Protein AF-U5HKS1-F1 (afdb_monomer)

Mean predicted aligned error: 2.72 Å

Radius of gyration: 15.6 Å; Cα contacts (8 Å, |Δi|>4): 127; chains: 1; bounding box: 31×35×40 Å

Solvent-accessible surface area (backbone atoms only — not comparable to full-atom values): 7162 Å² total; per-residue (Å²): 64,21,53,30,90,91,52,53,75,65,59,33,51,48,44,43,64,74,45,50,50,53,48,49,44,67,72,29,54,93,52,42,56,81,38,76,45,80,48,70,61,58,54,38,86,88,48,84,92,43,49,48,76,62,93,76,82,59,46,81,78,57,80,50,44,32,48,69,55,70,42,52,90,41,71,67,49,42,63,68,32,48,64,55,67,67,30,70,70,44,50,58,54,45,65,73,44,32,35,70,92,63,54,73,87,81,83,83,78,93,84,86,86,87,80,134

Secondary structure (DSSP, 8-state):
--B-TTS-HHHHHHHIIIIIHHHHHHHHGGGS-SEEEEEE--B-SSSTT--B--SSS-GGG---SEEEEEE-SSHHHHHHHHHHHTSHHHHHHHHHHB-GGG--------------

Nearest PDB structures (foldseek):
  3ta2-assembly1_A  TM=4.341E-01  e=7.022E+00  Archaeoglobus fulgidus DSM 4304
  2j9d-assembly4_L  TM=4.113E-01  e=9.105E+00  Methanocaldococcus jannaschii

Structure (mmCIF, N/CA/C/O backbone):
data_AF-U5HKS1-F1
#
_entry.id   AF-U5HKS1-F1
#
loop_
_atom_site.group_PDB
_atom_site.id
_atom_site.type_symbol
_atom_site.label_atom_id
_atom_site.label_alt_id
_atom_site.label_comp_id
_atom_site.label_asym_id
_atom_site.label_entity_id
_atom_site.label_seq_id
_atom_site.pdbx_PDB_ins_code
_atom_site.Cartn_x
_atom_site.Cartn_y
_atom_site.Cartn_z
_atom_site.occupancy
_atom_site.B_iso_or_equiv
_atom_site.auth_seq_id
_atom_site.auth_comp_id
_atom_site.auth_asym_id
_atom_site.auth_atom_id
_atom_site.pdbx_PDB_model_num
ATOM 1 N N . VAL A 1 1 ? 3.376 1.592 -0.410 1.00 97.31 1 VAL A N 1
ATOM 2 C CA . VAL A 1 1 ?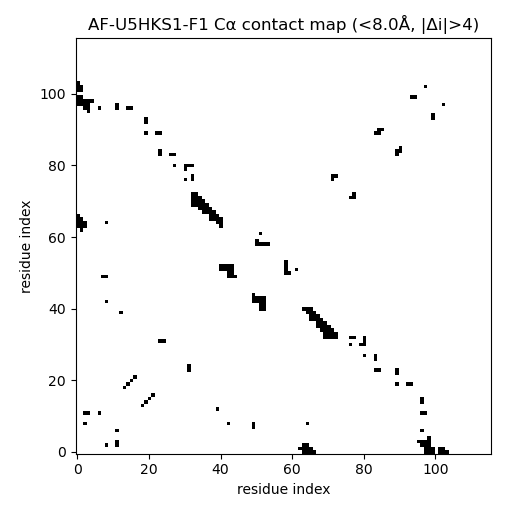 3.431 0.116 -0.388 1.00 97.31 1 VAL A CA 1
ATOM 3 C C . VAL A 1 1 ? 4.205 -0.340 -1.602 1.00 97.31 1 VAL A C 1
ATOM 5 O O . VAL A 1 1 ? 3.883 0.064 -2.716 1.00 97.31 1 VAL A O 1
ATOM 8 N N . THR A 1 2 ? 5.270 -1.095 -1.366 1.00 97.81 2 THR A N 1
ATOM 9 C CA . THR A 1 2 ? 6.148 -1.617 -2.416 1.00 97.81 2 THR A CA 1
ATOM 10 C C . THR A 1 2 ? 5.873 -3.104 -2.554 1.00 97.81 2 THR A C 1
ATOM 12 O O . THR A 1 2 ? 5.800 -3.798 -1.537 1.00 97.81 2 THR A O 1
ATOM 15 N N . ARG A 1 3 ? 5.689 -3.583 -3.785 1.00 97.56 3 ARG A N 1
ATOM 16 C CA . ARG A 1 3 ? 5.474 -5.006 -4.066 1.00 97.56 3 ARG A CA 1
ATOM 17 C C . ARG A 1 3 ? 6.725 -5.814 -3.732 1.00 97.56 3 ARG A C 1
ATOM 19 O O . ARG A 1 3 ? 7.838 -5.282 -3.759 1.00 97.56 3 ARG A O 1
ATOM 26 N N . LYS A 1 4 ? 6.570 -7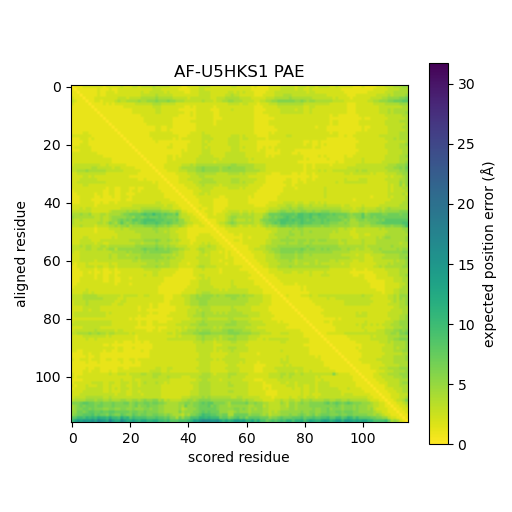.109 -3.467 1.00 97.00 4 LYS A N 1
ATOM 27 C CA . LYS A 1 4 ? 7.732 -8.006 -3.475 1.00 97.00 4 LYS A CA 1
ATOM 28 C C . LYS A 1 4 ? 8.375 -8.031 -4.871 1.00 97.00 4 LYS A C 1
ATOM 30 O O . LYS A 1 4 ? 7.657 -7.948 -5.870 1.00 97.00 4 LYS A O 1
ATOM 35 N N . PRO A 1 5 ? 9.709 -8.160 -4.964 1.00 93.56 5 PRO A N 1
ATOM 36 C CA . PRO A 1 5 ? 10.422 -8.082 -6.239 1.00 93.56 5 PRO A CA 1
ATOM 37 C C . PRO A 1 5 ? 10.027 -9.181 -7.237 1.00 93.56 5 PRO A C 1
ATOM 39 O O . PRO A 1 5 ? 10.116 -8.956 -8.440 1.00 93.56 5 PRO A O 1
ATOM 42 N N . ASP A 1 6 ? 9.564 -10.331 -6.749 1.00 94.50 6 ASP A N 1
ATOM 43 C CA . ASP A 1 6 ? 9.126 -11.489 -7.533 1.00 94.50 6 ASP A CA 1
ATOM 44 C C . ASP A 1 6 ? 7.677 -11.397 -8.044 1.00 94.50 6 ASP A C 1
ATOM 46 O O . ASP A 1 6 ? 7.268 -12.217 -8.865 1.00 94.50 6 ASP A O 1
ATOM 50 N N . LEU A 1 7 ? 6.899 -10.397 -7.615 1.00 96.94 7 LEU A N 1
ATOM 51 C CA . LEU A 1 7 ? 5.529 -10.192 -8.087 1.00 96.94 7 LEU A CA 1
ATOM 52 C C . LEU A 1 7 ? 5.453 -9.178 -9.223 1.00 96.94 7 LEU A C 1
ATOM 54 O O . LEU A 1 7 ? 6.067 -8.114 -9.159 1.00 96.94 7 LEU A O 1
ATOM 58 N N . SER A 1 8 ? 4.616 -9.453 -10.223 1.00 96.88 8 SER A N 1
ATOM 59 C CA . SER A 1 8 ? 4.225 -8.436 -11.203 1.00 96.88 8 SER A CA 1
ATOM 60 C C . SER A 1 8 ? 3.340 -7.355 -10.553 1.00 96.88 8 SER A C 1
ATOM 62 O O . SER A 1 8 ? 2.707 -7.609 -9.522 1.00 96.88 8 SER A O 1
ATOM 64 N N . PRO A 1 9 ? 3.244 -6.148 -11.145 1.00 97.31 9 PRO A N 1
ATOM 65 C CA . PRO A 1 9 ? 2.328 -5.111 -10.666 1.00 97.31 9 PRO A CA 1
ATOM 66 C C . PRO A 1 9 ? 0.864 -5.568 -10.607 1.00 97.31 9 PRO A C 1
ATOM 68 O O . PRO A 1 9 ? 0.163 -5.219 -9.660 1.00 97.31 9 PRO A O 1
ATOM 71 N N . ASP A 1 10 ? 0.419 -6.368 -11.579 1.00 97.31 10 ASP A N 1
ATOM 72 C CA . ASP A 1 10 ? -0.957 -6.875 -11.631 1.00 97.31 10 ASP A CA 1
ATOM 73 C C . ASP A 1 10 ? -1.215 -7.911 -10.532 1.00 97.31 10 ASP A C 1
ATOM 75 O O . ASP A 1 10 ? -2.234 -7.836 -9.854 1.00 97.31 10 ASP A O 1
ATOM 79 N N . ALA A 1 11 ? -0.268 -8.826 -10.285 1.00 98.06 11 ALA A N 1
ATOM 80 C CA . ALA A 1 11 ? -0.379 -9.800 -9.197 1.00 98.06 11 ALA A CA 1
ATOM 81 C C . ALA A 1 11 ? -0.385 -9.117 -7.820 1.00 98.06 11 ALA A C 1
ATOM 83 O O . ALA A 1 11 ? -1.123 -9.517 -6.925 1.00 98.06 11 ALA A O 1
ATOM 84 N N . PHE A 1 12 ? 0.409 -8.055 -7.658 1.00 98.44 12 PHE A N 1
ATOM 85 C CA . PHE A 1 12 ? 0.401 -7.225 -6.455 1.00 98.44 12 PHE A CA 1
ATOM 86 C C . PHE A 1 12 ? -0.959 -6.548 -6.222 1.00 98.44 12 PHE A C 1
ATOM 88 O O . PHE A 1 12 ? -1.480 -6.596 -5.107 1.00 98.44 12 PHE A O 1
ATOM 95 N N . GLN A 1 13 ? -1.538 -5.936 -7.262 1.00 98.38 13 GLN A N 1
ATOM 96 C CA . GLN A 1 13 ? -2.858 -5.300 -7.186 1.00 98.38 13 GLN A CA 1
ATOM 97 C C . GLN A 1 13 ? -3.952 -6.320 -6.878 1.00 98.38 13 GLN A C 1
ATOM 99 O O . GLN A 1 13 ? -4.745 -6.111 -5.962 1.00 98.38 13 GLN A O 1
ATOM 104 N N . ASP A 1 14 ? -3.962 -7.440 -7.601 1.00 98.56 14 ASP A N 1
ATOM 105 C CA . ASP A 1 14 ? -4.924 -8.520 -7.398 1.00 98.56 14 ASP A CA 1
ATOM 106 C C . ASP A 1 14 ? -4.870 -9.055 -5.963 1.00 98.56 14 ASP A C 1
ATOM 108 O O . ASP A 1 14 ? -5.901 -9.161 -5.298 1.00 98.56 14 ASP A O 1
ATOM 112 N N . TYR A 1 15 ? -3.669 -9.305 -5.434 1.00 98.75 15 TYR A N 1
ATOM 113 C CA . TYR A 1 15 ? -3.522 -9.783 -4.065 1.00 98.75 15 TYR A CA 1
ATOM 114 C C . TYR A 1 15 ? -4.031 -8.756 -3.044 1.00 98.75 15 TYR A C 1
ATOM 116 O O . TYR A 1 15 ? -4.772 -9.110 -2.121 1.00 98.75 15 TYR A O 1
ATOM 124 N N . TRP A 1 16 ? -3.699 -7.471 -3.216 1.00 98.62 16 TRP A N 1
ATOM 125 C CA . TRP A 1 16 ? -4.160 -6.433 -2.294 1.00 98.62 16 TRP A CA 1
ATOM 126 C C . TRP A 1 16 ? -5.697 -6.322 -2.293 1.00 98.62 16 TRP A C 1
ATOM 128 O O . TRP A 1 16 ? -6.313 -6.284 -1.224 1.00 98.62 16 TRP A O 1
ATOM 138 N N . GLU A 1 17 ? -6.337 -6.327 -3.464 1.00 98.69 17 GLU A N 1
ATOM 139 C CA . GLU A 1 17 ? -7.790 -6.141 -3.579 1.00 98.69 17 GLU A CA 1
ATOM 140 C C . GLU A 1 17 ? -8.597 -7.398 -3.228 1.00 98.69 17 GLU A C 1
ATOM 142 O O . GLU A 1 17 ? -9.643 -7.292 -2.585 1.00 98.69 17 GLU A O 1
ATOM 147 N N . ASN A 1 18 ? -8.117 -8.586 -3.607 1.00 98.69 18 ASN A N 1
ATOM 148 C CA . ASN A 1 18 ? -8.888 -9.827 -3.499 1.00 98.69 18 ASN A CA 1
ATOM 149 C C . ASN A 1 18 ? -8.513 -10.701 -2.292 1.00 98.69 18 ASN A C 1
ATOM 151 O O . ASN A 1 18 ? -9.257 -11.627 -1.971 1.00 98.69 18 ASN A O 1
ATOM 155 N N . HIS A 1 19 ? -7.423 -10.390 -1.580 1.00 98.56 19 HIS A N 1
ATOM 156 C CA . HIS A 1 19 ? -7.000 -11.135 -0.387 1.00 98.56 19 HIS A CA 1
ATOM 157 C C . HIS A 1 19 ? -6.838 -10.215 0.825 1.00 98.56 19 HIS A C 1
ATOM 159 O O . HIS A 1 19 ? -7.573 -10.353 1.808 1.00 98.56 19 HIS A O 1
ATOM 165 N N . HIS A 1 20 ? -5.954 -9.220 0.733 1.00 98.56 20 HIS A N 1
ATOM 166 C CA . HIS A 1 20 ? -5.579 -8.398 1.885 1.00 98.56 20 HIS A CA 1
ATOM 167 C C . HIS A 1 20 ? -6.714 -7.485 2.378 1.00 98.56 20 HIS A C 1
ATOM 169 O O . HIS A 1 20 ? -7.043 -7.462 3.565 1.00 98.56 20 HIS A O 1
ATOM 175 N N . VAL A 1 21 ? -7.383 -6.745 1.485 1.00 98.44 21 VAL A N 1
ATOM 176 C CA . VAL A 1 21 ? -8.523 -5.897 1.882 1.00 98.44 21 VAL A CA 1
ATOM 177 C C . VAL A 1 21 ? -9.685 -6.732 2.454 1.00 98.44 21 VAL A C 1
ATOM 179 O O . VAL A 1 21 ? -10.212 -6.353 3.506 1.00 98.44 21 VAL A O 1
ATOM 182 N N . PRO A 1 22 ? -10.098 -7.865 1.848 1.00 98.62 22 PRO A N 1
ATOM 183 C CA . PRO A 1 22 ? -11.069 -8.777 2.452 1.00 98.62 22 PRO A CA 1
ATOM 184 C C . PRO A 1 22 ? -10.658 -9.296 3.833 1.00 98.62 22 PRO A C 1
ATOM 186 O O . PRO A 1 22 ? -11.502 -9.331 4.733 1.00 98.62 22 PRO A O 1
ATOM 189 N N . LEU A 1 23 ? -9.379 -9.634 4.036 1.00 98.62 23 LEU A N 1
ATOM 190 C CA . LEU A 1 23 ? -8.843 -10.028 5.340 1.00 98.62 23 LEU A CA 1
ATOM 191 C C . LEU A 1 23 ? -9.045 -8.917 6.379 1.00 98.62 23 LEU A C 1
ATOM 193 O O . LEU A 1 23 ? -9.643 -9.164 7.429 1.00 98.62 23 LEU A O 1
ATOM 197 N N . LEU A 1 24 ? -8.634 -7.685 6.062 1.00 98.38 24 LEU A N 1
ATOM 198 C CA . LEU A 1 24 ? -8.811 -6.531 6.948 1.00 98.38 24 LEU A CA 1
ATOM 199 C C . LEU A 1 24 ? -10.287 -6.249 7.253 1.00 98.38 24 LEU A C 1
ATOM 201 O O . LEU A 1 24 ? -10.624 -5.903 8.384 1.00 98.38 24 LEU A O 1
ATOM 205 N N . ARG A 1 25 ? -11.189 -6.419 6.278 1.00 98.19 25 ARG A N 1
ATOM 206 C CA . ARG A 1 25 ? -12.640 -6.284 6.498 1.00 98.19 25 ARG A CA 1
ATOM 207 C C . ARG A 1 25 ? -13.175 -7.350 7.444 1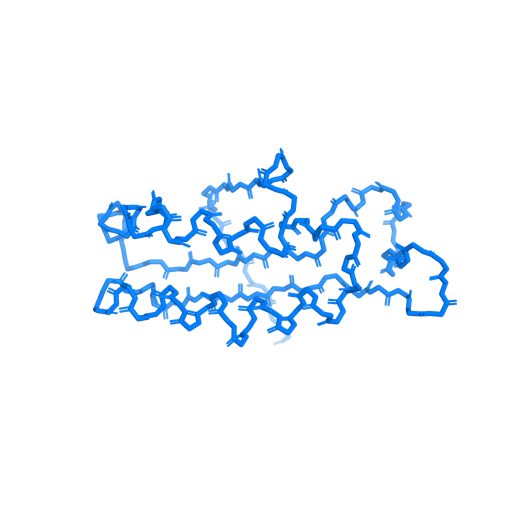.00 98.19 25 ARG A C 1
ATOM 209 O O . ARG A 1 25 ? -13.964 -7.026 8.327 1.00 98.19 25 ARG A O 1
ATOM 216 N N . ARG A 1 26 ? -12.755 -8.605 7.268 1.00 98.31 26 ARG A N 1
ATOM 217 C CA . ARG A 1 26 ? -13.177 -9.729 8.112 1.00 98.31 26 ARG A CA 1
ATOM 218 C C . ARG A 1 26 ? -12.712 -9.545 9.555 1.00 98.31 26 ARG A C 1
ATOM 220 O O . ARG A 1 26 ? -13.518 -9.712 10.462 1.00 98.31 26 ARG A O 1
ATOM 227 N N . LEU A 1 27 ? -11.441 -9.197 9.757 1.00 98.19 27 LEU A N 1
ATOM 228 C CA . LEU A 1 27 ? -10.871 -8.997 11.093 1.00 98.19 27 LEU A CA 1
ATOM 229 C C . LEU A 1 27 ? -11.363 -7.702 11.748 1.00 98.19 27 LEU A C 1
ATOM 231 O O . LEU A 1 27 ? -11.600 -7.663 12.951 1.00 98.19 27 LEU A O 1
ATOM 235 N N . GLY A 1 28 ? -11.535 -6.648 10.951 1.00 97.00 28 GLY A N 1
ATOM 236 C CA . GLY A 1 28 ? -12.003 -5.347 11.408 1.00 97.00 28 GLY A CA 1
ATOM 237 C C . GLY A 1 28 ? -13.473 -5.325 11.795 1.00 97.00 28 GLY A C 1
ATOM 238 O O . GLY A 1 28 ? -13.839 -4.649 12.751 1.00 97.00 28 GLY A O 1
ATOM 239 N N . GLY A 1 29 ? -14.332 -6.033 11.059 1.00 97.69 29 GLY A N 1
ATOM 240 C CA . GLY A 1 29 ? -15.777 -5.996 11.275 1.00 97.69 29 GLY A CA 1
ATOM 241 C C . GLY A 1 29 ? -16.299 -4.556 11.331 1.00 97.69 29 GLY A C 1
ATOM 242 O O . GLY A 1 29 ? -16.081 -3.768 10.410 1.00 97.69 29 GLY A O 1
ATOM 243 N N . SER A 1 30 ? -16.950 -4.193 12.438 1.00 97.00 30 SER A N 1
ATOM 244 C CA . SER A 1 30 ? -17.452 -2.833 12.681 1.00 97.00 30 SER A CA 1
ATOM 245 C C . SER A 1 30 ? -16.361 -1.783 12.919 1.00 97.00 30 SER A C 1
ATOM 247 O O . SER A 1 30 ? -16.663 -0.596 12.884 1.00 97.00 30 SER A O 1
ATOM 249 N N . LEU A 1 31 ? -15.115 -2.194 13.173 1.00 97.62 31 LEU A N 1
ATOM 250 C CA . LEU A 1 31 ? -13.958 -1.303 13.322 1.00 97.62 31 LEU A CA 1
ATOM 251 C C . LEU A 1 31 ? -13.309 -0.948 11.978 1.00 97.62 31 LEU A C 1
ATOM 253 O O . LEU A 1 31 ? -12.379 -0.143 11.950 1.00 97.62 31 LEU A O 1
ATOM 257 N N . PHE A 1 32 ? -13.745 -1.559 10.869 1.00 98.19 32 PHE A N 1
ATOM 258 C CA . PHE A 1 32 ? -13.180 -1.260 9.557 1.00 98.19 32 PHE A CA 1
ATOM 259 C C . PHE A 1 32 ? -13.333 0.242 9.231 1.00 98.19 32 PHE A C 1
ATOM 261 O O . PHE A 1 32 ? -14.389 0.820 9.505 1.00 98.19 32 PHE A O 1
ATOM 268 N N . PRO A 1 33 ? -12.307 0.897 8.651 1.00 98.06 33 PRO A N 1
ATOM 269 C CA . PRO A 1 33 ? -12.350 2.323 8.335 1.00 98.06 33 PRO A CA 1
ATOM 270 C C . PRO A 1 33 ? -13.545 2.699 7.452 1.00 98.06 33 PRO A C 1
ATOM 272 O O . PRO A 1 33 ? -13.981 1.921 6.603 1.00 98.06 33 PRO A O 1
ATOM 275 N N . ARG A 1 34 ? -14.010 3.951 7.573 1.00 98.12 34 ARG A N 1
ATOM 276 C CA . ARG A 1 34 ? -15.089 4.513 6.735 1.00 98.12 34 ARG A CA 1
ATOM 277 C C . ARG A 1 34 ? -14.787 4.369 5.249 1.00 98.12 34 ARG A C 1
ATOM 279 O O . ARG A 1 34 ? -15.676 4.112 4.443 1.00 98.12 34 ARG A O 1
ATOM 286 N N . SER A 1 35 ? -13.522 4.539 4.890 1.00 97.94 35 SER A N 1
ATOM 287 C CA . SER A 1 35 ? -13.034 4.198 3.566 1.00 97.94 35 SER A CA 1
ATOM 288 C C . SER A 1 35 ? -11.582 3.780 3.647 1.00 97.94 35 SER A C 1
ATOM 290 O O . SER A 1 35 ? -10.784 4.417 4.327 1.00 97.94 35 SER A O 1
ATOM 292 N N . HIS A 1 36 ? -11.224 2.796 2.849 1.00 98.19 36 HIS A N 1
ATOM 293 C CA . HIS A 1 36 ? -9.853 2.522 2.465 1.00 98.19 36 HIS A CA 1
ATOM 294 C C . HIS A 1 36 ? -9.850 2.707 0.948 1.00 98.19 36 HIS A C 1
ATOM 296 O O . HIS A 1 36 ? -10.695 2.101 0.290 1.00 98.19 36 HIS A O 1
ATOM 302 N N . ILE A 1 37 ? -8.984 3.552 0.395 1.00 98.19 37 ILE A N 1
ATOM 303 C CA . ILE A 1 37 ? -8.896 3.867 -1.042 1.00 98.19 37 ILE A CA 1
ATOM 304 C C . ILE A 1 37 ? -7.472 3.553 -1.475 1.00 98.19 37 ILE A C 1
ATOM 306 O O . ILE A 1 37 ? -6.553 4.041 -0.830 1.00 98.19 37 ILE A O 1
ATOM 310 N N . ARG A 1 38 ? -7.274 2.738 -2.513 1.00 98.50 38 ARG A N 1
ATOM 311 C CA . ARG A 1 38 ? -5.940 2.381 -3.020 1.00 98.50 38 ARG A CA 1
ATOM 312 C C . ARG A 1 38 ? -5.697 3.044 -4.368 1.00 98.50 38 ARG A C 1
ATOM 314 O O . ARG A 1 38 ? -6.574 3.061 -5.227 1.00 98.50 38 ARG A O 1
ATOM 321 N N . HIS A 1 39 ? -4.508 3.612 -4.513 1.00 98.44 39 HIS A N 1
ATOM 322 C CA . HIS A 1 39 ? -4.009 4.253 -5.718 1.00 98.44 39 HIS A CA 1
ATOM 323 C C . HIS A 1 39 ? -2.749 3.523 -6.160 1.00 98.44 39 HIS A C 1
ATOM 325 O O . HIS A 1 39 ? -1.821 3.348 -5.368 1.00 98.44 39 HIS A O 1
ATOM 331 N N . TYR A 1 40 ? -2.711 3.131 -7.427 1.00 98.31 40 TYR A N 1
ATOM 332 C CA . TYR A 1 40 ? -1.612 2.374 -8.009 1.00 98.31 40 TYR A CA 1
ATOM 333 C C . TYR A 1 40 ? -0.868 3.237 -9.015 1.00 98.31 40 TYR A C 1
ATOM 335 O O . TYR A 1 40 ? -1.487 3.941 -9.817 1.00 98.31 40 TYR A O 1
ATOM 343 N N . LEU A 1 41 ? 0.462 3.193 -8.971 1.00 97.69 41 LEU A N 1
ATOM 344 C CA . LEU A 1 41 ? 1.261 3.829 -10.005 1.00 97.69 41 LEU A CA 1
ATOM 345 C C . LEU A 1 41 ? 1.134 3.008 -11.283 1.00 97.69 41 LEU A C 1
ATOM 347 O O . LEU A 1 41 ? 1.292 1.787 -11.273 1.00 97.69 41 LEU A O 1
ATOM 351 N N . LYS A 1 42 ? 0.877 3.682 -12.404 1.00 96.75 42 LYS A N 1
ATOM 352 C CA . LYS A 1 42 ? 0.895 3.023 -13.708 1.00 96.75 42 LYS A CA 1
ATOM 353 C C . LYS A 1 42 ? 2.318 2.533 -13.984 1.00 96.75 42 LYS A C 1
ATOM 355 O O . LYS A 1 42 ? 3.255 3.331 -13.957 1.00 96.75 42 LYS A O 1
ATOM 360 N N . ARG A 1 43 ? 2.469 1.236 -14.249 1.00 95.31 43 ARG A N 1
ATOM 361 C CA . ARG A 1 43 ? 3.737 0.605 -14.630 1.00 95.31 43 ARG A CA 1
ATOM 362 C C . ARG A 1 43 ? 3.705 0.183 -16.097 1.00 95.31 43 ARG A C 1
ATOM 364 O O . ARG A 1 43 ? 2.641 -0.164 -16.608 1.00 95.31 43 ARG A O 1
ATOM 371 N N . ASP A 1 44 ? 4.852 0.217 -16.763 1.00 93.88 44 ASP A N 1
ATOM 372 C CA . ASP A 1 44 ? 4.986 -0.329 -18.116 1.00 93.88 44 ASP A CA 1
ATOM 373 C C . ASP A 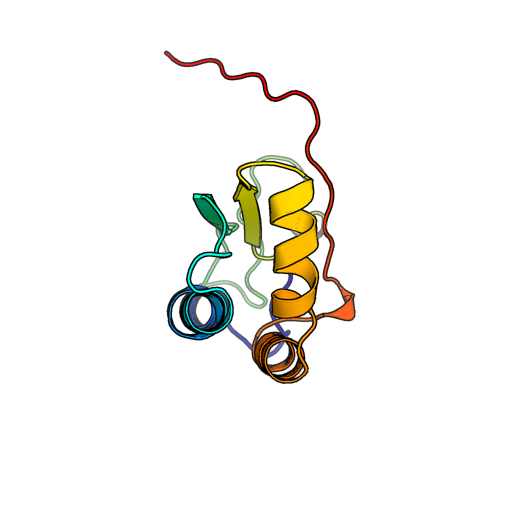1 44 ? 5.130 -1.856 -18.057 1.00 93.88 44 ASP A C 1
ATOM 375 O O . ASP A 1 44 ? 6.117 -2.369 -17.536 1.00 93.88 44 ASP A O 1
ATOM 379 N N . SER A 1 45 ? 4.139 -2.588 -18.571 1.00 90.19 45 SER A N 1
ATOM 380 C CA . SER A 1 45 ? 4.138 -4.056 -18.584 1.00 90.19 45 SER A CA 1
ATOM 381 C C . SER A 1 45 ? 5.007 -4.671 -19.680 1.00 90.19 45 SER A C 1
ATOM 383 O O . SER A 1 45 ? 5.231 -5.879 -19.655 1.00 90.19 45 SER A O 1
ATOM 385 N N . GLN A 1 46 ? 5.470 -3.873 -20.646 1.00 91.62 46 GLN A N 1
ATOM 386 C CA . GLN A 1 46 ? 6.281 -4.345 -21.770 1.00 91.62 46 GLN A CA 1
ATOM 387 C C . GLN A 1 46 ? 7.785 -4.227 -21.501 1.00 91.62 46 GLN A C 1
ATOM 389 O O . GLN A 1 46 ? 8.583 -4.871 -22.181 1.00 91.62 46 GLN A O 1
ATOM 394 N N . ALA A 1 47 ? 8.177 -3.415 -20.520 1.00 92.38 47 ALA A N 1
ATOM 395 C CA . ALA A 1 47 ? 9.566 -3.220 -20.136 1.00 92.38 47 ALA A CA 1
ATOM 396 C C . ALA A 1 47 ? 9.969 -4.147 -18.972 1.00 92.38 47 ALA A C 1
ATOM 398 O O . ALA A 1 47 ? 9.151 -4.426 -18.089 1.00 92.38 47 ALA A O 1
ATOM 399 N N . PRO A 1 48 ? 11.237 -4.603 -18.926 1.00 88.31 48 PRO A N 1
ATOM 400 C CA . PRO A 1 48 ? 11.759 -5.297 -17.754 1.00 88.31 48 PRO A CA 1
ATOM 401 C C . PRO A 1 48 ? 11.645 -4.403 -16.511 1.00 88.31 48 PRO A C 1
ATOM 403 O O . PRO A 1 48 ? 11.687 -3.178 -16.605 1.00 88.31 48 PRO A O 1
ATOM 406 N N . ASP A 1 49 ? 11.472 -5.027 -15.346 1.00 89.31 49 ASP A N 1
ATOM 407 C CA . ASP A 1 49 ? 11.355 -4.381 -14.027 1.00 89.31 49 ASP A CA 1
ATOM 408 C C . ASP A 1 49 ? 10.146 -3.456 -13.809 1.00 89.31 49 ASP A C 1
ATOM 410 O O . ASP A 1 49 ? 9.942 -2.969 -12.692 1.00 89.31 49 ASP A O 1
ATOM 414 N N . PHE A 1 50 ? 9.279 -3.295 -14.811 1.00 95.19 50 PHE A N 1
ATOM 415 C CA . PHE A 1 50 ? 8.027 -2.545 -14.717 1.00 95.19 50 PHE A CA 1
ATOM 416 C C . PHE A 1 50 ? 8.226 -1.089 -14.240 1.00 95.19 50 PHE A C 1
ATOM 418 O O . PHE A 1 50 ? 7.729 -0.716 -13.169 1.00 95.19 50 PHE A O 1
ATOM 425 N N . PRO A 1 51 ? 8.955 -0.233 -14.985 1.00 96.06 51 PRO A N 1
ATOM 426 C CA . PRO A 1 51 ? 9.200 1.149 -14.583 1.00 96.06 51 PRO A CA 1
ATOM 427 C C . PRO A 1 51 ? 7.888 1.933 -14.435 1.00 96.06 51 PRO A C 1
ATOM 429 O O . PRO A 1 51 ? 6.886 1.649 -15.096 1.00 96.06 51 PRO A O 1
ATOM 432 N N . ALA A 1 52 ? 7.875 2.926 -13.538 1.00 96.81 52 ALA A N 1
ATOM 433 C CA . ALA A 1 52 ? 6.729 3.825 -13.399 1.00 96.81 52 ALA A CA 1
ATOM 434 C C . ALA A 1 52 ? 6.571 4.694 -14.656 1.00 96.81 52 ALA A C 1
ATOM 436 O O . ALA A 1 52 ? 7.552 5.199 -15.200 1.00 96.81 52 ALA A O 1
ATOM 437 N N . ALA A 1 53 ? 5.327 4.919 -15.076 1.00 95.75 53 ALA A N 1
ATOM 438 C CA . ALA A 1 53 ? 4.992 5.878 -16.120 1.00 95.75 53 ALA A CA 1
ATOM 439 C C . ALA A 1 53 ? 5.060 7.305 -15.550 1.00 95.75 53 ALA A C 1
ATOM 441 O O . ALA A 1 53 ? 4.066 7.848 -15.062 1.00 95.75 53 ALA A O 1
ATOM 442 N N . VAL A 1 54 ? 6.257 7.885 -15.571 1.00 95.69 54 VAL A N 1
ATOM 443 C CA . VAL A 1 54 ? 6.555 9.200 -14.997 1.00 95.69 54 VAL A CA 1
ATOM 444 C C . VAL A 1 54 ? 6.372 10.301 -16.042 1.00 95.69 54 VAL A C 1
ATOM 446 O O . VAL A 1 54 ? 6.812 10.169 -17.179 1.00 95.69 54 VAL A O 1
ATOM 449 N N . LEU A 1 55 ? 5.715 11.397 -15.653 1.00 97.00 55 LEU A N 1
ATOM 450 C CA . LEU A 1 55 ? 5.580 12.598 -16.491 1.00 97.00 55 LEU A CA 1
ATOM 451 C C . LEU A 1 55 ? 6.681 13.636 -16.218 1.00 97.00 55 LEU A C 1
ATOM 453 O O . LEU A 1 55 ? 7.035 14.396 -17.113 1.00 97.00 55 LEU A O 1
ATOM 457 N N . VAL A 1 56 ? 7.189 13.695 -14.982 1.00 96.94 56 VAL A N 1
ATOM 458 C CA . VAL A 1 56 ? 8.231 14.626 -14.518 1.00 96.94 56 VAL A CA 1
ATOM 459 C C . VAL A 1 56 ? 9.109 13.911 -13.488 1.00 96.94 56 VAL A C 1
ATOM 461 O O . VAL A 1 56 ? 8.569 13.311 -12.559 1.00 96.94 56 VAL A O 1
ATOM 464 N N . GLY A 1 57 ? 10.433 14.020 -13.625 1.00 95.88 57 GLY A N 1
ATOM 465 C CA . GLY A 1 57 ? 11.408 13.259 -12.833 1.00 95.88 57 GLY A CA 1
ATOM 466 C C . GLY A 1 57 ? 11.788 11.943 -13.511 1.00 95.88 57 GLY A C 1
ATOM 467 O O . GLY A 1 57 ? 11.475 11.744 -14.685 1.00 95.88 57 GLY A O 1
ATOM 468 N N . GLU A 1 58 ? 12.435 11.047 -12.769 1.00 96.44 58 GLU A N 1
ATOM 469 C CA . GLU A 1 58 ? 12.901 9.758 -13.290 1.00 96.44 58 GLU A CA 1
ATOM 470 C C . GLU A 1 58 ? 12.126 8.584 -12.662 1.00 96.44 58 GLU A C 1
ATOM 472 O O . GLU A 1 58 ? 11.709 8.659 -11.501 1.00 96.44 58 GLU A O 1
ATOM 477 N N . PRO A 1 59 ? 11.950 7.445 -13.363 1.00 94.31 59 PRO A N 1
ATOM 478 C CA . PRO A 1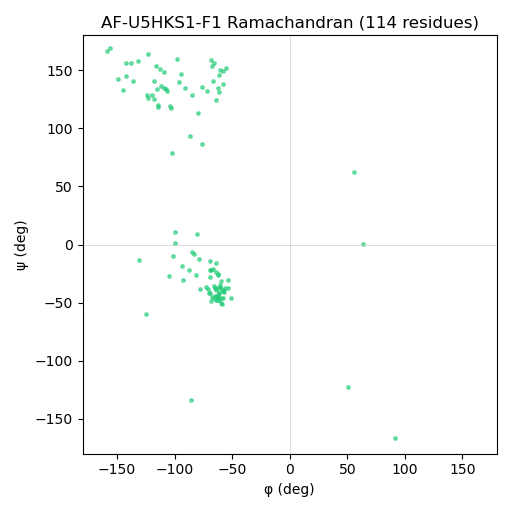 59 ? 11.266 6.270 -12.811 1.00 94.31 59 PRO A CA 1
ATOM 479 C C . PRO A 1 59 ? 11.823 5.775 -11.468 1.00 94.31 59 PRO A C 1
ATOM 481 O O . PRO A 1 59 ? 11.066 5.250 -10.650 1.00 94.31 59 PRO A O 1
ATOM 484 N N . SER A 1 60 ? 13.125 5.958 -11.221 1.00 93.31 60 SER A N 1
ATOM 485 C CA . SER A 1 60 ? 13.800 5.561 -9.979 1.00 93.31 60 SER A CA 1
ATOM 486 C C . SER A 1 60 ? 13.361 6.349 -8.745 1.00 93.31 60 SER A C 1
ATOM 488 O O . SER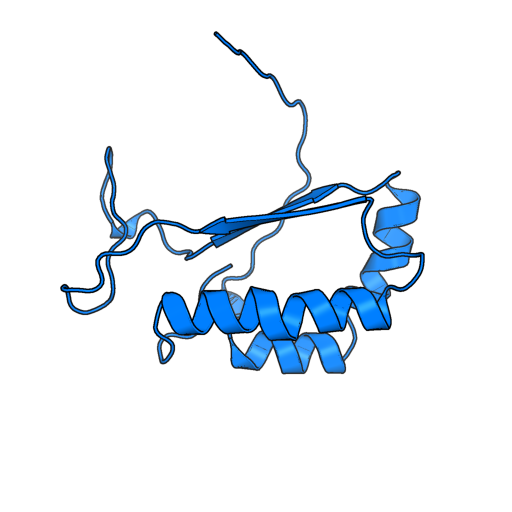 A 1 60 ? 13.520 5.852 -7.631 1.00 93.31 60 SER A O 1
ATOM 490 N N . ASP A 1 61 ? 12.783 7.541 -8.920 1.00 95.56 61 ASP A N 1
ATOM 491 C CA . ASP A 1 61 ? 12.283 8.359 -7.808 1.00 95.56 61 ASP A CA 1
ATOM 492 C C . ASP A 1 61 ? 11.044 7.717 -7.149 1.00 95.56 61 ASP A C 1
ATOM 494 O O . ASP A 1 61 ? 10.731 7.958 -5.980 1.00 95.56 61 ASP A O 1
ATOM 498 N N . PHE A 1 62 ? 10.350 6.838 -7.881 1.00 95.19 62 PHE A N 1
ATOM 499 C CA . PHE A 1 62 ? 9.102 6.199 -7.473 1.00 95.19 62 PHE A CA 1
ATOM 500 C C . PHE A 1 62 ? 9.335 4.756 -7.006 1.00 95.19 62 PHE A C 1
ATOM 502 O O . PHE A 1 62 ? 9.063 3.772 -7.699 1.00 95.19 62 PHE A O 1
ATOM 509 N N . THR A 1 63 ? 9.818 4.640 -5.771 1.00 94.19 63 THR A N 1
ATOM 510 C CA . THR A 1 63 ? 10.235 3.377 -5.126 1.00 94.19 63 THR A CA 1
ATOM 511 C C . THR A 1 63 ? 9.087 2.528 -4.548 1.00 94.19 63 THR A C 1
ATOM 513 O O . THR A 1 63 ? 9.319 1.544 -3.838 1.00 94.19 63 THR A O 1
ATOM 516 N N . TYR A 1 64 ? 7.837 2.889 -4.839 1.00 97.19 64 TYR A N 1
ATOM 517 C CA . TYR A 1 64 ? 6.620 2.223 -4.369 1.00 97.19 64 TYR A CA 1
ATOM 518 C C . TYR A 1 64 ? 5.654 1.972 -5.528 1.00 97.19 64 TYR A C 1
ATOM 520 O O . TYR A 1 64 ? 5.714 2.650 -6.548 1.00 97.19 64 TYR A O 1
ATOM 528 N N . ASP A 1 65 ? 4.750 1.008 -5.366 1.00 97.81 65 ASP A N 1
ATOM 529 C CA . ASP A 1 65 ? 3.833 0.562 -6.427 1.00 97.81 65 ASP A CA 1
ATOM 530 C C . ASP A 1 65 ? 2.407 1.060 -6.218 1.00 97.81 65 ASP A C 1
ATOM 532 O O . ASP A 1 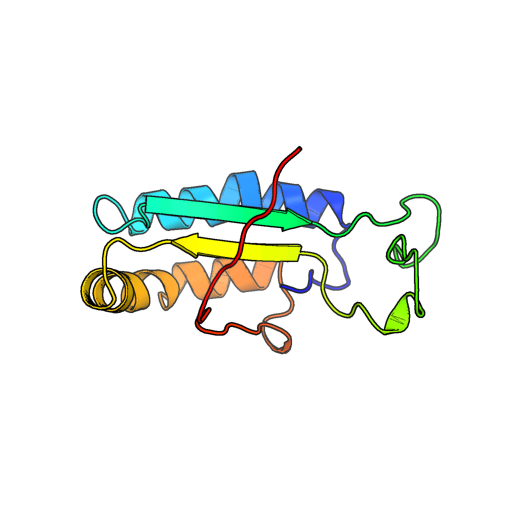65 ? 1.664 1.279 -7.172 1.00 97.81 65 ASP A O 1
ATOM 536 N N . GLY A 1 66 ? 2.031 1.296 -4.965 1.00 98.00 66 GLY A N 1
ATOM 537 C CA . GLY A 1 66 ? 0.764 1.916 -4.629 1.00 98.00 66 GLY A CA 1
ATOM 538 C C . GLY A 1 66 ? 0.773 2.533 -3.243 1.00 98.00 66 GLY A C 1
ATOM 539 O O . GLY A 1 66 ? 1.662 2.287 -2.422 1.00 98.00 66 GLY A O 1
ATOM 540 N N . PHE A 1 67 ? -0.231 3.344 -2.967 1.00 98.38 67 PHE A N 1
ATOM 541 C CA . PHE A 1 67 ? -0.491 3.893 -1.645 1.00 98.38 67 PHE A CA 1
ATOM 542 C C . PHE A 1 67 ? -1.982 3.838 -1.360 1.00 98.38 67 PHE A C 1
ATOM 544 O O . PHE A 1 67 ? -2.805 3.811 -2.274 1.00 98.38 67 PHE A O 1
ATOM 551 N N . ALA A 1 68 ? -2.325 3.822 -0.078 1.00 98.31 68 ALA A N 1
ATOM 552 C CA . ALA A 1 68 ? -3.704 3.874 0.348 1.00 98.31 68 ALA A CA 1
ATOM 553 C C . ALA A 1 68 ? -3.975 5.127 1.173 1.00 98.31 68 ALA A C 1
ATOM 555 O O . ALA A 1 68 ? -3.157 5.521 2.000 1.00 98.31 68 ALA A O 1
ATOM 556 N N . ILE A 1 69 ? -5.146 5.720 0.962 1.00 97.88 69 ILE A N 1
ATOM 557 C CA . ILE A 1 69 ? -5.722 6.722 1.852 1.00 97.88 69 ILE A CA 1
ATOM 558 C C . ILE A 1 69 ? -6.811 6.018 2.653 1.00 97.88 69 ILE A C 1
ATOM 560 O O . ILE A 1 69 ? -7.778 5.499 2.089 1.00 97.88 69 ILE A O 1
ATOM 564 N N . ILE A 1 70 ? -6.631 5.974 3.969 1.00 98.06 70 ILE A N 1
ATOM 565 C CA . ILE A 1 70 ? -7.547 5.309 4.889 1.00 98.06 70 ILE A CA 1
ATOM 566 C C . ILE A 1 70 ? -8.182 6.378 5.770 1.00 98.06 70 ILE A C 1
ATOM 568 O O . ILE A 1 70 ? -7.489 7.075 6.505 1.00 98.06 70 ILE A O 1
ATOM 572 N N . ASN A 1 71 ? -9.502 6.512 5.682 1.00 97.81 71 ASN A N 1
ATOM 573 C CA . ASN A 1 71 ? -10.265 7.477 6.458 1.00 97.81 71 ASN A CA 1
ATOM 574 C C . ASN A 1 71 ? -10.986 6.760 7.593 1.00 97.81 71 ASN A C 1
ATOM 576 O O . ASN A 1 71 ? -11.840 5.898 7.364 1.00 97.81 71 ASN A O 1
ATOM 580 N N . PHE A 1 72 ? -10.660 7.160 8.813 1.00 97.94 72 PHE A N 1
ATOM 581 C CA . PHE A 1 72 ? -11.349 6.743 10.024 1.00 97.94 72 PHE A CA 1
ATOM 582 C C . PHE A 1 72 ? -12.356 7.810 10.445 1.00 97.94 72 PHE A C 1
ATOM 584 O O . PHE A 1 72 ? -12.280 8.966 10.036 1.00 97.94 72 PHE A O 1
ATOM 591 N N . GLU A 1 73 ? -13.328 7.410 11.258 1.00 96.94 73 GLU A N 1
ATOM 592 C CA . GLU A 1 73 ? -14.299 8.335 11.844 1.00 96.94 73 GLU A CA 1
ATOM 593 C C . GLU A 1 73 ? -13.654 9.337 12.805 1.00 96.94 73 GLU A C 1
ATOM 595 O O . GLU A 1 73 ? -14.045 10.500 12.852 1.00 96.94 73 GLU A O 1
ATOM 600 N N . SER A 1 74 ? -12.663 8.878 13.563 1.00 96.94 74 SER A N 1
ATOM 601 C CA . SER A 1 74 ? -11.921 9.664 14.539 1.00 96.94 74 SER A CA 1
ATOM 602 C C . SER A 1 74 ? -10.553 9.032 14.778 1.00 96.94 74 SER A C 1
ATOM 604 O O . SER A 1 74 ? -10.306 7.885 14.393 1.00 96.94 74 SER A O 1
ATOM 606 N N . GLU A 1 75 ? -9.676 9.752 15.472 1.00 96.56 75 GLU A N 1
ATOM 607 C CA . GLU A 1 75 ? -8.410 9.189 15.940 1.00 96.56 75 GLU A CA 1
ATOM 608 C C . GLU A 1 75 ? -8.629 7.999 16.889 1.00 96.56 75 GLU A C 1
ATOM 610 O O . GLU A 1 75 ? -7.922 7.001 16.790 1.00 96.56 75 GLU A O 1
ATOM 615 N N . ALA A 1 76 ? -9.666 8.034 17.734 1.00 98.12 76 ALA A N 1
ATOM 616 C CA . ALA A 1 76 ? -10.013 6.905 18.599 1.00 98.12 76 ALA A CA 1
ATOM 617 C C . ALA A 1 76 ? -10.381 5.646 17.791 1.00 98.12 76 ALA A C 1
ATOM 619 O O . ALA A 1 76 ? -9.922 4.554 18.121 1.00 98.12 76 ALA A O 1
ATOM 620 N N . ALA A 1 77 ? -11.143 5.797 16.702 1.00 98.12 77 ALA A N 1
ATOM 621 C CA . ALA A 1 77 ? -11.474 4.684 15.812 1.00 98.12 77 ALA A CA 1
ATOM 622 C C . ALA A 1 77 ? -10.222 4.109 15.124 1.00 98.12 77 ALA A C 1
ATOM 624 O O . ALA A 1 77 ? -10.086 2.893 15.009 1.00 98.12 77 ALA A O 1
ATOM 625 N N . PHE A 1 78 ? -9.276 4.966 14.721 1.00 97.69 78 PHE A N 1
ATOM 626 C CA . PHE A 1 78 ? -7.976 4.515 14.219 1.00 97.69 78 PHE A CA 1
ATOM 627 C C . PHE A 1 78 ? -7.223 3.692 15.272 1.00 97.69 78 PHE A C 1
ATOM 629 O O . PHE A 1 78 ? -6.819 2.569 14.982 1.00 97.69 78 PHE A O 1
ATOM 636 N N . GLN A 1 79 ? -7.100 4.193 16.506 1.00 97.75 79 GLN A N 1
ATOM 637 C CA . GLN A 1 79 ? -6.405 3.480 17.587 1.00 97.75 79 GLN A CA 1
ATOM 638 C C . GLN A 1 79 ? -7.047 2.120 17.905 1.00 97.75 79 GLN A C 1
ATOM 640 O O . GLN A 1 79 ? -6.340 1.160 18.197 1.00 97.75 79 GLN A O 1
ATOM 645 N N . GLN A 1 80 ? -8.374 2.002 17.794 1.00 97.94 80 GLN A N 1
ATOM 646 C CA . GLN A 1 80 ? -9.077 0.722 17.941 1.00 97.94 80 GLN A CA 1
ATOM 647 C C . GLN A 1 80 ? -8.802 -0.256 16.790 1.00 97.94 80 GLN A C 1
ATOM 649 O O . GLN A 1 80 ? -8.864 -1.467 16.995 1.00 97.94 80 GLN A O 1
ATOM 654 N N . PHE A 1 81 ? -8.490 0.245 15.594 1.00 97.94 81 PHE A N 1
ATOM 655 C CA . PHE A 1 81 ? -8.180 -0.576 14.424 1.00 97.94 81 PHE A CA 1
ATOM 656 C C . PHE A 1 81 ? -6.694 -0.961 14.324 1.00 97.94 81 PHE A C 1
ATOM 658 O O . PHE A 1 81 ? -6.367 -1.966 13.698 1.00 97.94 81 PHE A O 1
ATOM 665 N N . VAL A 1 82 ? -5.777 -0.226 14.968 1.00 96.81 82 VAL A N 1
ATOM 666 C CA . VAL A 1 82 ? -4.335 -0.555 14.985 1.00 96.81 82 VAL A CA 1
ATOM 667 C C . VAL A 1 82 ? -4.055 -2.013 15.393 1.00 96.81 82 VAL A C 1
ATOM 669 O O . VAL A 1 82 ? -3.304 -2.676 14.678 1.00 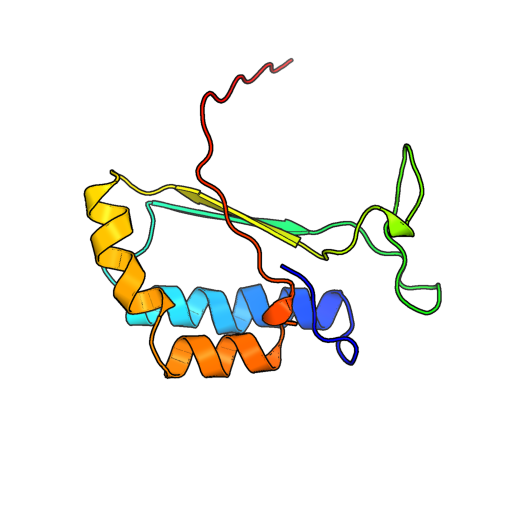96.81 82 VAL A O 1
ATOM 672 N N . PRO A 1 83 ? -4.667 -2.576 16.456 1.00 97.69 83 PRO A N 1
ATOM 673 C CA . PRO A 1 83 ? -4.462 -3.979 16.812 1.00 97.69 83 PRO A CA 1
ATOM 674 C C . PRO A 1 83 ? -4.860 -4.968 15.711 1.00 97.69 83 PRO A C 1
ATOM 676 O O . PRO A 1 83 ? -4.226 -6.010 15.595 1.00 97.69 83 PRO A O 1
ATOM 679 N N . VAL A 1 84 ? -5.866 -4.641 14.887 1.00 97.25 84 VAL A N 1
ATOM 680 C CA . VAL A 1 84 ? -6.294 -5.474 13.750 1.00 97.25 84 VAL A CA 1
ATOM 681 C C . VAL A 1 84 ? -5.192 -5.539 12.692 1.00 97.25 84 VAL A C 1
ATOM 683 O O . VAL A 1 84 ? -4.843 -6.627 12.234 1.00 97.25 84 VAL A O 1
ATOM 686 N N . MET A 1 85 ? -4.606 -4.388 12.346 1.00 95.19 85 MET A N 1
ATOM 687 C CA . MET A 1 85 ? -3.520 -4.294 11.359 1.00 95.19 85 MET A CA 1
ATOM 688 C C . MET A 1 85 ? -2.207 -4.924 11.845 1.00 95.19 85 MET A C 1
ATOM 690 O O . MET A 1 85 ? -1.374 -5.305 11.033 1.00 95.19 85 MET A O 1
ATOM 694 N N . SER A 1 86 ? -2.024 -5.057 13.159 1.00 94.62 86 SER A N 1
ATOM 695 C CA . SER A 1 86 ? -0.797 -5.589 13.767 1.00 94.62 86 SER A CA 1
ATOM 696 C C . SER A 1 86 ? -0.901 -7.057 14.191 1.00 94.62 86 SER A C 1
ATOM 698 O O . SER A 1 86 ? -0.037 -7.549 14.920 1.00 94.62 86 SER A O 1
ATOM 700 N N . THR A 1 87 ? -1.957 -7.768 13.784 1.00 97.19 87 THR A N 1
ATOM 701 C CA . THR A 1 87 ? -2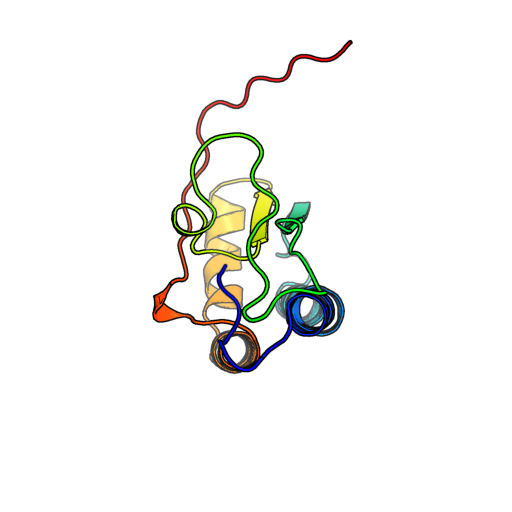.073 -9.208 14.054 1.00 97.19 87 THR A CA 1
ATOM 702 C C . THR A 1 87 ? -1.019 -10.006 13.285 1.00 97.19 87 THR A C 1
ATOM 704 O O . THR A 1 87 ? -0.570 -9.603 12.212 1.00 97.19 87 THR A O 1
ATOM 707 N N . THR A 1 88 ? -0.654 -11.181 13.807 1.00 97.81 88 THR A N 1
ATOM 708 C CA . THR A 1 88 ? 0.237 -12.115 13.102 1.00 97.81 88 THR A CA 1
ATOM 709 C C . THR A 1 88 ? -0.325 -12.509 11.738 1.00 97.81 88 THR A C 1
ATOM 711 O O . THR A 1 88 ? 0.423 -12.535 10.771 1.00 97.81 88 THR A O 1
ATOM 714 N N . GLU A 1 89 ? -1.640 -12.729 11.635 1.00 98.25 89 GLU A N 1
ATOM 715 C CA . GLU A 1 89 ? -2.289 -13.081 10.366 1.00 98.25 89 GLU A CA 1
ATOM 716 C C . GLU A 1 89 ? -2.134 -11.974 9.312 1.00 98.25 89 GLU A C 1
ATOM 718 O O . GLU A 1 89 ? -1.824 -12.269 8.161 1.00 98.25 89 GLU A O 1
ATOM 723 N N . VAL A 1 90 ? -2.283 -10.699 9.695 1.00 98.06 90 VAL A N 1
ATOM 724 C CA . VAL A 1 90 ? -2.059 -9.572 8.772 1.00 98.06 90 VAL A CA 1
ATOM 725 C C . VAL A 1 90 ? -0.583 -9.437 8.411 1.00 98.06 90 VAL A C 1
ATOM 727 O O . VAL A 1 90 ? -0.268 -9.232 7.244 1.00 98.06 90 VAL A O 1
ATOM 730 N N . ALA A 1 91 ? 0.327 -9.595 9.374 1.00 97.31 91 ALA A N 1
ATOM 731 C CA . ALA A 1 91 ? 1.762 -9.541 9.109 1.00 97.31 91 ALA A CA 1
ATOM 732 C C . ALA A 1 91 ? 2.207 -10.623 8.106 1.00 97.31 91 ALA A C 1
ATOM 734 O O . ALA A 1 91 ? 2.929 -10.321 7.156 1.00 97.31 91 ALA A O 1
ATOM 735 N N . GLU A 1 92 ? 1.745 -11.861 8.293 1.00 98.00 92 GLU A N 1
ATOM 736 C CA . GLU A 1 92 ? 2.012 -12.981 7.386 1.00 98.00 92 GLU A CA 1
ATOM 737 C C . GLU A 1 92 ? 1.366 -12.783 6.011 1.00 98.00 92 GLU A C 1
ATOM 739 O O . GLU A 1 92 ? 1.944 -13.181 4.999 1.00 98.00 92 GLU A O 1
ATOM 744 N N . ASP A 1 93 ? 0.179 -12.177 5.953 1.00 98.44 93 ASP A N 1
ATOM 745 C CA . ASP A 1 93 ? -0.481 -11.837 4.695 1.00 98.44 93 ASP A CA 1
ATOM 746 C C . ASP A 1 93 ? 0.279 -10.740 3.929 1.00 98.44 93 ASP A C 1
ATOM 748 O O . ASP A 1 93 ? 0.555 -10.900 2.742 1.00 98.44 93 ASP A O 1
ATOM 752 N N . GLU A 1 94 ? 0.715 -9.673 4.605 1.00 98.00 94 GLU A N 1
ATOM 753 C CA . GLU A 1 94 ? 1.555 -8.618 4.020 1.00 98.00 94 GLU A CA 1
ATOM 754 C C . GLU A 1 94 ? 2.869 -9.159 3.446 1.00 98.00 94 GLU A C 1
ATOM 756 O O . GLU A 1 94 ? 3.299 -8.718 2.375 1.00 98.00 94 GLU A O 1
ATOM 761 N N . ASP A 1 95 ? 3.496 -10.130 4.117 1.00 97.38 95 ASP A N 1
ATOM 762 C CA . ASP A 1 95 ? 4.746 -10.765 3.680 1.00 97.38 95 ASP A CA 1
ATOM 763 C C . ASP A 1 95 ? 4.608 -11.547 2.363 1.00 97.38 95 ASP A C 1
ATOM 765 O O . ASP A 1 95 ? 5.616 -11.851 1.711 1.00 97.38 95 ASP A O 1
ATOM 769 N N . ARG A 1 96 ? 3.377 -11.852 1.932 1.00 98.00 96 ARG A N 1
ATOM 770 C CA . ARG A 1 96 ? 3.101 -12.544 0.664 1.00 98.00 96 ARG A CA 1
ATOM 771 C C . ARG A 1 96 ? 3.121 -11.625 -0.542 1.00 98.00 96 ARG A C 1
ATOM 773 O O . ARG A 1 96 ? 3.427 -12.107 -1.628 1.00 98.00 96 ARG A O 1
ATOM 780 N N . PHE A 1 97 ? 2.839 -10.331 -0.375 1.00 98.38 97 PHE A N 1
ATOM 781 C CA . PHE A 1 97 ? 2.722 -9.414 -1.516 1.00 98.38 97 PHE A CA 1
ATOM 782 C C . PHE A 1 97 ? 3.507 -8.108 -1.407 1.00 98.38 97 PHE A C 1
ATOM 784 O O . PHE A 1 97 ? 3.733 -7.447 -2.424 1.00 98.38 97 PHE A O 1
ATOM 791 N N . THR A 1 98 ? 4.004 -7.759 -0.221 1.00 98.12 98 THR A N 1
ATOM 792 C CA . THR A 1 98 ? 4.745 -6.514 0.011 1.00 98.12 98 THR A CA 1
ATOM 793 C C . THR A 1 98 ? 6.196 -6.746 0.427 1.00 98.12 98 THR A C 1
ATOM 795 O O . THR A 1 98 ? 6.548 -7.754 1.037 1.00 98.12 98 THR A O 1
ATOM 798 N N . ASP A 1 99 ? 7.054 -5.771 0.130 1.00 97.81 99 ASP A N 1
ATOM 799 C CA . ASP A 1 99 ? 8.328 -5.583 0.823 1.00 97.81 99 ASP A CA 1
ATOM 800 C C . ASP A 1 99 ? 8.090 -4.710 2.066 1.00 97.81 99 ASP A C 1
ATOM 802 O O . ASP A 1 99 ? 8.104 -3.474 2.006 1.00 97.81 99 ASP A O 1
ATOM 806 N N . ARG A 1 100 ? 7.851 -5.361 3.210 1.00 94.56 100 ARG A N 1
ATOM 807 C CA . ARG A 1 100 ? 7.498 -4.684 4.470 1.00 94.56 100 ARG A CA 1
ATOM 808 C C . ARG A 1 100 ? 8.592 -3.745 4.977 1.00 94.56 100 ARG A C 1
ATOM 810 O O . ARG A 1 100 ? 8.279 -2.746 5.622 1.00 94.56 100 ARG A O 1
ATOM 817 N N . SER A 1 101 ? 9.861 -3.972 4.621 1.00 96.06 101 SER A N 1
ATOM 818 C CA . SER A 1 101 ? 10.966 -3.070 4.992 1.00 96.06 101 SER A CA 1
ATOM 819 C C . SER A 1 101 ? 10.828 -1.670 4.364 1.00 96.06 101 SER A C 1
ATOM 821 O O . SER A 1 101 ? 11.318 -0.665 4.898 1.00 96.06 101 SER A O 1
ATOM 823 N N . LYS A 1 102 ? 10.094 -1.581 3.248 1.00 96.81 102 LYS A N 1
ATOM 824 C CA . LYS A 1 102 ? 9.803 -0.347 2.506 1.00 96.81 102 LYS A CA 1
ATOM 825 C C . LYS A 1 102 ? 8.414 0.219 2.803 1.00 96.81 102 LYS A C 1
ATOM 827 O O . LYS A 1 102 ? 8.055 1.260 2.256 1.00 96.81 102 LYS A O 1
ATOM 832 N N . MET A 1 103 ? 7.639 -0.413 3.687 1.00 95.31 103 MET A N 1
ATOM 833 C CA . MET A 1 103 ? 6.342 0.106 4.120 1.00 95.31 103 MET A CA 1
ATOM 834 C C . MET A 1 103 ? 6.523 1.468 4.802 1.00 95.31 103 MET A C 1
ATOM 836 O O . MET A 1 103 ? 7.382 1.639 5.669 1.00 95.31 103 MET A O 1
ATOM 840 N N . ARG A 1 104 ? 5.725 2.458 4.404 1.00 96.31 104 ARG A N 1
ATOM 841 C CA . ARG A 1 104 ? 5.695 3.798 5.002 1.00 96.31 104 ARG A CA 1
ATOM 842 C C . ARG A 1 104 ? 4.240 4.221 5.168 1.00 96.31 104 ARG A C 1
ATOM 844 O O . ARG A 1 104 ? 3.429 3.965 4.281 1.00 96.31 104 ARG A O 1
ATOM 851 N N . ALA A 1 105 ? 3.940 4.879 6.281 1.00 95.62 105 ALA A N 1
ATOM 852 C CA . ALA A 1 105 ? 2.632 5.439 6.591 1.00 95.62 105 ALA A CA 1
ATOM 853 C C . ALA A 1 105 ? 2.816 6.782 7.304 1.00 95.62 105 ALA A C 1
ATOM 855 O O . ALA A 1 105 ? 3.769 6.960 8.062 1.00 95.62 105 ALA A O 1
ATOM 856 N N . VAL A 1 106 ? 1.913 7.723 7.041 1.00 96.44 106 VAL A N 1
ATOM 857 C CA . VAL A 1 106 ? 1.894 9.058 7.650 1.00 96.44 106 VAL A CA 1
ATOM 858 C C . VAL A 1 106 ? 0.451 9.473 7.917 1.00 96.44 106 VAL A C 1
ATOM 860 O O . VAL A 1 106 ? -0.467 8.990 7.254 1.00 96.44 106 VAL A O 1
ATOM 863 N N . VAL A 1 107 ? 0.253 10.387 8.866 1.00 95.94 107 VAL A N 1
ATOM 864 C CA . VAL A 1 107 ? -1.040 11.046 9.085 1.00 95.94 107 VAL A CA 1
ATOM 865 C C . VAL A 1 107 ? -1.135 12.242 8.141 1.00 95.94 107 VAL A C 1
ATOM 867 O O . VAL A 1 107 ? -0.216 13.060 8.078 1.00 95.94 107 VAL A O 1
ATOM 870 N N . LEU A 1 108 ? -2.233 12.338 7.392 1.00 94.56 108 LEU A N 1
ATOM 871 C CA . LEU A 1 108 ? -2.487 13.489 6.528 1.00 94.56 108 LEU A CA 1
ATOM 872 C C . LEU A 1 108 ? -2.948 14.689 7.365 1.00 94.56 108 LEU A C 1
ATOM 874 O O . LEU A 1 108 ? -3.790 14.547 8.248 1.00 94.56 108 LEU A O 1
ATOM 878 N N . GLY A 1 109 ? -2.393 15.864 7.066 1.00 93.69 109 GLY A N 1
ATOM 879 C CA . GLY A 1 109 ? -2.845 17.145 7.611 1.00 93.69 109 GLY A CA 1
ATOM 880 C C . GLY A 1 109 ? -3.993 17.748 6.793 1.00 93.69 109 GLY A C 1
ATOM 881 O O . GLY A 1 109 ? -4.946 17.065 6.426 1.00 93.69 109 GLY A O 1
ATOM 882 N N . GLU A 1 110 ? -3.898 19.044 6.489 1.00 94.69 110 GLU A N 1
ATOM 883 C CA . GLU A 1 110 ? -4.901 19.764 5.693 1.00 94.69 110 GLU A CA 1
ATOM 884 C C . GLU A 1 110 ? -5.021 19.207 4.260 1.00 94.69 110 GLU A C 1
ATOM 886 O O . GLU A 1 110 ? -4.021 19.016 3.567 1.00 94.69 110 GLU A O 1
ATOM 891 N N . VAL A 1 111 ? -6.260 19.012 3.788 1.00 92.00 111 VAL A N 1
ATOM 892 C CA . VAL A 1 111 ? -6.572 18.618 2.406 1.00 92.00 111 VAL A CA 1
ATOM 893 C C . VAL A 1 111 ? -7.336 19.747 1.717 1.00 92.00 111 VAL A C 1
ATOM 895 O O . VAL A 1 111 ? -8.433 20.111 2.136 1.00 92.00 111 VAL A O 1
ATOM 898 N N . ARG A 1 112 ? -6.782 20.276 0.622 1.00 95.38 112 ARG A N 1
ATOM 899 C CA . ARG A 1 112 ? -7.448 21.256 -0.251 1.00 95.38 112 ARG A CA 1
ATOM 900 C C . ARG A 1 112 ? -7.846 20.587 -1.560 1.00 95.38 112 ARG A C 1
ATOM 902 O O . ARG A 1 112 ? -7.036 19.887 -2.163 1.00 95.38 112 ARG A O 1
ATOM 909 N N . LYS A 1 113 ? -9.083 20.813 -2.008 1.00 95.19 113 LYS A N 1
ATOM 910 C CA . LYS A 1 113 ? -9.619 20.262 -3.259 1.00 95.19 113 LYS A CA 1
ATOM 911 C C . LYS A 1 113 ? -10.131 21.389 -4.152 1.00 95.19 113 LYS A C 1
ATOM 913 O O . LYS A 1 113 ? -10.972 22.169 -3.721 1.00 95.19 113 LYS A O 1
ATOM 918 N N . THR A 1 114 ? -9.679 21.401 -5.401 1.00 96.38 114 THR A N 1
ATOM 919 C CA . THR A 1 114 ? -10.207 22.253 -6.475 1.00 96.38 114 THR A CA 1
ATOM 920 C C . THR A 1 114 ? -10.825 21.351 -7.537 1.00 96.38 114 THR A C 1
ATOM 922 O O . THR A 1 114 ? -10.232 20.337 -7.905 1.00 96.38 114 THR A O 1
ATOM 925 N N . THR A 1 115 ? -12.019 21.688 -8.010 1.00 94.38 115 THR A N 1
ATOM 926 C CA . THR A 1 115 ? -12.714 20.982 -9.097 1.00 94.38 115 THR A CA 1
ATOM 927 C C . THR A 1 115 ? -13.033 21.955 -10.226 1.00 94.38 115 THR A C 1
ATOM 929 O O . THR A 1 115 ? -12.933 23.163 -10.019 1.00 94.38 115 THR A O 1
ATOM 932 N N . GLN A 1 116 ? -13.360 21.424 -11.408 1.00 81.75 116 GLN A N 1
ATOM 933 C CA . GLN A 1 116 ? -13.793 22.225 -12.560 1.00 81.75 116 GLN A CA 1
ATOM 934 C C . GLN A 1 116 ? -15.095 22.976 -12.278 1.00 81.75 116 GLN A C 1
ATOM 936 O O . GLN A 1 116 ? -15.899 22.453 -11.469 1.00 81.75 116 GLN A O 1
#

Foldseek 3Di:
DAWDQPDDLVRLVCLCVVPQVVLLCVLCPVLAFPDKAKDFFQFDPVDPSGFGPDPDDGSVVCRHGMDIDTHHPDVVSVVVSVVSCPDPVNVVSCVVTHPVVPDDDDDDDDDDDDDD

InterPro domains:
  IPR009799 EthD domain [PF07110] (4-101)
  IPR009799 EthD domain [TIGR02118] (8-113)
  IPR011008 Dimeric alpha-beta barrel [SSF54909] (3-106)

Sequence (116 aa):
VTRKPDLSPDAFQDYWENHHVPLLRRLGGSLFPRSHIRHYLKRDSQAPDFPAAVLVGEPSDFTYDGFAIINFESEAAFQQFVPVMSTTEVAEDEDRFTDRSKMRAVVLGEVRKTTQ

pLDDT: mean 96.6, std 2.43, range [81.75, 98.75]

Organism: Aspergillus parasiticus (NCBI:txid5067)